Protein AF-A0A524I3H7-F1 (afdb_monomer)

Sequence (122 aa):
TEARRAGLTGSEPFFLVHKEPPAEASPTPYLDLHAGAWETGAIAAFFPDAVDTKMARTLAPTKVTVKEIGEWAKDMKKVTPQGYLGDPAKFDTAKAKKEVEDNCRMMADAIAGILGKGNELK

Foldseek 3Di:
DVCVVVVHPCPDPPDQDDDDDPDDPDPDPFDFDFLAQLVLLQCCQPPVVVDPLVVLLPDAAQPDDPVCVVVCVVPVCVRPVVGGRYNSSNHDNVVSNVVVVVVVVRVVVSVVVVVVVVVVVD

Radius of gyration: 18.19 Å; Cα contacts (8 Å, |Δi|>4): 130; chains: 1; bounding box: 42×31×51 Å

Solvent-accessible surface area (backbone atoms only — not comparable to full-atom values): 7283 Å² total; per-residue (Å²): 106,72,56,51,77,72,71,46,87,68,76,53,97,87,56,85,76,76,84,78,74,84,78,73,79,70,96,54,99,50,51,70,81,36,68,5,21,57,57,44,7,34,43,44,55,78,38,52,91,80,45,66,61,74,62,37,54,70,49,74,61,38,83,68,49,84,87,43,47,71,53,31,76,74,41,44,59,80,71,26,73,87,72,41,37,10,35,32,41,68,39,43,39,71,62,25,41,50,53,52,53,50,50,52,48,54,52,49,52,58,52,47,62,49,58,58,57,60,64,74,76,111

Structure (mmCIF, N/CA/C/O backbone):
data_AF-A0A524I3H7-F1
#
_entry.id   AF-A0A524I3H7-F1
#
loop_
_atom_site.group_PDB
_atom_site.id
_atom_site.type_symbol
_atom_site.label_atom_id
_atom_site.label_alt_id
_atom_site.label_comp_id
_atom_site.label_asym_id
_atom_site.label_entity_id
_atom_site.label_seq_id
_atom_site.pdbx_PDB_ins_code
_atom_site.Cartn_x
_atom_site.Cartn_y
_atom_site.Cartn_z
_atom_site.occupancy
_atom_site.B_iso_or_equiv
_atom_site.auth_seq_id
_atom_site.auth_comp_id
_atom_site.auth_asym_id
_atom_site.auth_atom_id
_atom_site.pdbx_PDB_model_num
ATOM 1 N N . THR A 1 1 ? 13.426 15.755 -11.491 1.00 70.88 1 THR A N 1
ATOM 2 C CA . THR A 1 1 ? 12.788 14.448 -11.244 1.00 70.88 1 THR A CA 1
ATOM 3 C C . THR A 1 1 ? 13.299 13.919 -9.920 1.00 70.88 1 THR A C 1
ATOM 5 O O . THR A 1 1 ? 14.398 14.311 -9.536 1.00 70.88 1 THR A O 1
ATOM 8 N N . GLU A 1 2 ? 12.537 13.072 -9.228 1.00 78.88 2 GLU A N 1
ATOM 9 C CA . GLU A 1 2 ? 12.965 12.452 -7.959 1.00 78.88 2 GLU A CA 1
ATOM 10 C C . GLU A 1 2 ? 14.301 11.708 -8.105 1.00 78.88 2 GLU A C 1
ATOM 12 O O . GLU A 1 2 ? 15.191 11.881 -7.281 1.00 78.88 2 GLU A O 1
ATOM 17 N N . ALA A 1 3 ? 14.523 11.040 -9.243 1.00 83.50 3 ALA A N 1
ATOM 18 C CA . ALA A 1 3 ? 15.812 10.436 -9.585 1.00 83.50 3 ALA A CA 1
ATOM 19 C C . ALA A 1 3 ? 16.996 11.422 -9.456 1.00 83.50 3 ALA A C 1
ATOM 21 O O . ALA A 1 3 ? 17.985 11.113 -8.803 1.00 83.50 3 ALA A O 1
ATOM 22 N N . ARG A 1 4 ? 16.874 12.656 -9.973 1.00 86.38 4 ARG A N 1
ATOM 23 C CA . ARG A 1 4 ? 17.937 13.674 -9.831 1.00 86.38 4 ARG A CA 1
ATOM 24 C C . ARG A 1 4 ? 18.121 14.142 -8.389 1.00 86.38 4 ARG A C 1
ATOM 26 O O . ARG A 1 4 ? 19.239 14.457 -8.005 1.00 86.38 4 ARG A O 1
ATOM 33 N N . ARG A 1 5 ? 17.044 14.205 -7.595 1.00 87.44 5 ARG A N 1
ATOM 34 C CA . ARG A 1 5 ? 17.132 14.534 -6.159 1.00 87.44 5 ARG A CA 1
ATOM 35 C C . ARG A 1 5 ? 17.873 13.444 -5.384 1.00 87.44 5 ARG A C 1
ATOM 37 O O . ARG A 1 5 ? 18.601 13.766 -4.456 1.00 87.44 5 ARG A O 1
ATOM 44 N N . ALA A 1 6 ? 17.743 12.193 -5.819 1.00 86.38 6 ALA A N 1
ATOM 45 C CA . ALA A 1 6 ? 18.500 11.049 -5.320 1.00 86.38 6 ALA A CA 1
ATOM 46 C C . ALA A 1 6 ? 19.928 10.940 -5.904 1.00 86.38 6 ALA A C 1
ATOM 48 O O . ALA A 1 6 ? 20.621 9.965 -5.634 1.00 86.38 6 ALA A O 1
ATOM 49 N N . GLY A 1 7 ? 20.382 11.920 -6.698 1.00 89.81 7 GLY A N 1
ATOM 50 C CA . GLY A 1 7 ? 21.719 11.922 -7.302 1.00 89.81 7 GLY A CA 1
ATOM 51 C C . GLY A 1 7 ? 21.871 11.036 -8.542 1.00 89.81 7 GLY A C 1
ATOM 52 O O . GLY A 1 7 ? 22.993 10.834 -8.995 1.00 89.81 7 GLY A O 1
ATOM 53 N N . LEU A 1 8 ? 20.768 10.534 -9.104 1.00 88.69 8 LEU A N 1
ATOM 54 C CA . LEU A 1 8 ? 20.776 9.667 -10.280 1.00 88.69 8 LEU A CA 1
ATOM 55 C C . LEU A 1 8 ? 20.770 10.482 -11.588 1.00 88.69 8 LEU A C 1
ATOM 57 O O . LEU A 1 8 ? 20.024 11.457 -11.745 1.00 88.69 8 LEU A O 1
ATOM 61 N N . THR A 1 9 ? 21.583 10.049 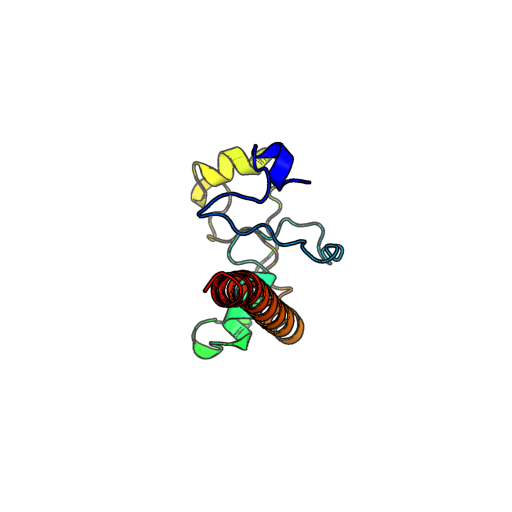-12.547 1.00 85.69 9 THR A N 1
ATOM 62 C CA . THR A 1 9 ? 21.722 10.553 -13.914 1.00 85.69 9 THR A CA 1
ATOM 63 C C . THR A 1 9 ? 20.774 9.866 -14.898 1.00 85.69 9 THR A C 1
ATOM 65 O O . THR A 1 9 ? 20.425 10.472 -15.912 1.00 85.69 9 THR A O 1
ATOM 68 N N . GLY A 1 10 ? 20.327 8.638 -14.607 1.00 82.06 10 GLY A N 1
ATOM 69 C CA . GLY A 1 10 ? 19.536 7.799 -15.515 1.00 82.06 10 GLY A CA 1
ATOM 70 C C . GLY A 1 10 ? 20.372 6.942 -16.471 1.00 82.06 10 GLY A C 1
ATOM 71 O O . GLY A 1 10 ? 19.827 6.373 -17.415 1.00 82.06 10 GLY A O 1
ATOM 72 N N . SER A 1 11 ? 21.683 6.871 -16.248 1.00 81.88 11 SER A N 1
ATOM 73 C CA . SER A 1 11 ? 22.632 6.045 -17.004 1.00 81.88 11 SER A CA 1
ATOM 74 C C . SER A 1 11 ? 23.423 5.102 -16.094 1.00 81.88 11 SER A C 1
ATOM 76 O O . SER A 1 11 ? 24.520 4.668 -16.444 1.00 81.88 11 SER A O 1
ATOM 78 N N . GLU A 1 12 ? 22.919 4.849 -14.890 1.00 84.81 12 GLU A N 1
ATOM 79 C CA . GLU A 1 12 ? 23.539 3.955 -13.927 1.00 84.81 12 GLU A CA 1
ATOM 80 C C . GLU A 1 12 ? 23.537 2.510 -14.439 1.00 84.81 12 GLU A C 1
ATOM 82 O O . GLU A 1 12 ? 22.574 2.075 -15.068 1.00 84.81 12 GLU A O 1
ATOM 87 N N . PRO A 1 13 ? 24.566 1.715 -14.105 1.00 81.50 13 PRO A N 1
ATOM 88 C CA . PRO A 1 13 ? 24.638 0.321 -14.540 1.00 81.50 13 PRO A CA 1
ATOM 89 C C . PRO A 1 13 ? 23.580 -0.585 -13.891 1.00 81.50 13 PRO A C 1
ATOM 91 O O . PRO A 1 13 ? 23.272 -1.641 -14.435 1.00 81.50 13 PRO A O 1
ATOM 94 N N . PHE A 1 14 ? 23.036 -0.196 -12.732 1.00 83.94 14 PHE A N 1
ATOM 95 C CA . PHE A 1 14 ? 22.157 -1.049 -11.918 1.00 83.94 14 PHE A CA 1
ATOM 96 C C . PHE A 1 14 ? 20.801 -0.418 -11.576 1.00 83.94 14 PHE A C 1
ATOM 98 O O . PHE A 1 14 ? 19.963 -1.090 -10.981 1.00 83.94 14 PHE A O 1
ATOM 105 N N . PHE A 1 15 ? 20.565 0.848 -11.938 1.00 85.56 15 PHE A N 1
ATOM 106 C CA . PHE A 1 15 ? 19.294 1.528 -11.680 1.00 85.56 15 PHE A CA 1
ATOM 107 C C . PHE A 1 15 ? 18.583 1.825 -12.990 1.00 85.56 15 PHE A C 1
ATOM 109 O O . PHE A 1 15 ? 19.156 2.425 -13.897 1.00 85.56 15 PHE A O 1
ATOM 116 N N . LEU A 1 16 ? 17.317 1.421 -13.076 1.00 85.56 16 LEU A N 1
ATOM 117 C CA . LEU A 1 16 ? 16.481 1.708 -14.233 1.00 85.56 16 LEU A CA 1
ATOM 118 C C . LEU A 1 16 ? 15.570 2.872 -13.878 1.00 85.56 16 LEU A C 1
ATOM 120 O O . LEU A 1 16 ? 14.745 2.769 -12.972 1.00 85.56 16 LEU A O 1
ATOM 124 N N . VAL A 1 17 ? 15.725 3.989 -14.583 1.00 81.75 17 VAL A N 1
ATOM 125 C CA . VAL A 1 17 ? 14.872 5.160 -14.380 1.00 81.75 17 VAL A CA 1
ATOM 126 C C . VAL A 1 17 ? 13.716 5.092 -15.368 1.00 81.75 17 VAL A C 1
ATOM 128 O O . VAL A 1 17 ? 13.891 5.313 -16.565 1.00 81.75 17 VAL A O 1
ATOM 131 N N . HIS A 1 18 ? 12.522 4.807 -14.855 1.00 79.19 18 HIS A N 1
ATOM 132 C CA . HIS A 1 18 ? 11.277 4.904 -15.608 1.00 79.19 18 HIS A CA 1
ATOM 133 C C . HIS A 1 18 ? 10.521 6.181 -15.226 1.00 79.19 18 HIS A C 1
ATOM 135 O O . HIS A 1 18 ? 10.660 6.703 -14.117 1.00 79.19 18 HIS A O 1
ATOM 141 N N . LYS A 1 19 ? 9.728 6.711 -16.159 1.00 77.12 19 LYS A N 1
ATOM 142 C CA . LYS A 1 19 ? 8.843 7.840 -15.883 1.00 77.12 19 LYS A CA 1
ATOM 143 C C . LYS A 1 19 ? 7.507 7.290 -15.408 1.00 77.12 19 LYS A C 1
ATOM 145 O O . LYS A 1 19 ? 6.755 6.774 -16.225 1.00 77.12 19 LYS A O 1
ATOM 150 N N . GLU A 1 20 ? 7.206 7.449 -14.125 1.00 73.50 20 GLU A N 1
ATOM 151 C CA . GLU A 1 20 ? 5.874 7.117 -13.628 1.00 73.50 20 GLU A CA 1
ATOM 152 C C . GLU A 1 20 ? 4.788 7.924 -14.363 1.00 73.50 20 GLU A C 1
ATOM 154 O O . GLU A 1 20 ? 4.998 9.105 -14.694 1.00 73.50 20 GLU A O 1
ATOM 159 N N . PRO A 1 21 ? 3.621 7.310 -14.623 1.00 71.69 21 PRO A N 1
ATOM 160 C CA . PRO A 1 21 ? 2.441 8.054 -15.022 1.00 71.69 21 PRO A CA 1
ATOM 161 C C . PRO A 1 21 ? 2.060 9.062 -13.922 1.00 71.69 21 PRO A C 1
ATOM 163 O O . PRO A 1 21 ? 2.418 8.880 -12.757 1.00 71.69 21 PRO A O 1
ATOM 166 N N . PRO A 1 22 ? 1.352 10.153 -14.264 1.00 74.12 22 PRO A N 1
ATOM 167 C CA . PRO A 1 22 ? 0.863 11.093 -13.264 1.00 74.12 22 PRO A CA 1
ATOM 168 C C . PRO A 1 22 ? 0.057 10.357 -12.192 1.00 74.12 22 PRO A C 1
ATOM 170 O O . PRO A 1 22 ? -0.868 9.619 -12.527 1.00 74.12 22 PRO A O 1
ATOM 173 N N . ALA A 1 23 ? 0.401 10.571 -10.923 1.00 67.44 23 ALA A N 1
ATOM 174 C CA . ALA A 1 23 ? -0.354 10.000 -9.820 1.00 67.44 23 ALA A CA 1
ATOM 175 C C . ALA A 1 23 ? -1.799 10.513 -9.865 1.00 67.44 23 ALA A C 1
ATOM 177 O O . ALA A 1 23 ? -2.039 11.725 -9.918 1.00 67.44 23 ALA A O 1
ATOM 178 N N . GLU A 1 24 ? -2.763 9.597 -9.830 1.00 70.00 24 GLU A N 1
ATOM 179 C CA . GLU A 1 24 ? -4.140 9.968 -9.532 1.00 70.00 24 GLU A CA 1
ATOM 180 C C . GLU A 1 24 ? -4.218 10.470 -8.088 1.00 70.00 24 GLU A C 1
ATOM 182 O O . GLU A 1 24 ? -3.514 9.983 -7.200 1.00 70.00 24 GLU A O 1
ATOM 187 N N . ALA A 1 25 ? -5.082 11.454 -7.836 1.00 68.12 25 ALA A N 1
ATOM 188 C CA . ALA A 1 25 ? -5.345 11.873 -6.469 1.00 68.12 25 ALA A CA 1
ATOM 189 C C . ALA A 1 25 ? -5.880 10.676 -5.669 1.00 68.12 25 ALA A C 1
ATOM 191 O O . ALA A 1 25 ? -6.808 9.993 -6.113 1.00 68.12 25 ALA A O 1
ATOM 192 N N . SER A 1 26 ? -5.305 10.436 -4.487 1.00 70.06 26 SER A N 1
ATOM 193 C CA . SER A 1 26 ? -5.825 9.415 -3.581 1.00 70.06 26 SER A CA 1
ATOM 194 C C . SER A 1 26 ? -7.299 9.715 -3.280 1.00 70.06 26 SER A C 1
ATOM 196 O O . SER A 1 26 ? -7.627 10.855 -2.935 1.00 70.06 26 SER A O 1
ATOM 198 N N . PRO A 1 27 ? -8.203 8.723 -3.376 1.00 74.25 27 PRO A N 1
ATOM 199 C CA . PRO A 1 27 ? -9.615 8.917 -3.054 1.00 74.25 27 PRO A CA 1
ATOM 200 C C . PRO A 1 27 ? -9.851 9.123 -1.548 1.00 74.25 27 PRO A C 1
ATOM 202 O O . PRO A 1 27 ? -10.974 9.406 -1.134 1.00 74.25 27 PRO A O 1
ATOM 205 N N . THR A 1 28 ? -8.813 8.964 -0.723 1.00 81.50 28 THR A N 1
ATOM 206 C CA . THR A 1 28 ? -8.863 9.084 0.732 1.00 81.50 28 THR A CA 1
ATOM 207 C C . THR A 1 28 ? -7.885 10.152 1.236 1.00 81.50 28 THR A C 1
ATOM 209 O O . THR A 1 28 ? -6.782 10.276 0.700 1.00 81.50 28 THR A O 1
ATOM 212 N N . PRO A 1 29 ? -8.253 10.930 2.276 1.00 88.06 29 PRO A N 1
ATOM 213 C CA . PRO A 1 29 ? -7.342 11.885 2.906 1.00 88.06 29 PRO A CA 1
ATOM 214 C C . PRO A 1 29 ? -6.294 11.212 3.809 1.00 88.06 29 PRO A C 1
ATOM 216 O O . PRO A 1 29 ? -5.423 11.901 4.341 1.00 88.06 29 PRO A O 1
ATOM 219 N N . TYR A 1 30 ? -6.397 9.900 4.038 1.00 93.88 30 TYR A N 1
ATOM 220 C CA . TYR A 1 30 ? -5.480 9.144 4.885 1.00 93.88 30 TYR A CA 1
ATOM 221 C C . TYR A 1 30 ? -4.285 8.636 4.075 1.00 93.88 30 TYR A C 1
ATOM 223 O O . TYR A 1 30 ? -4.419 8.279 2.906 1.00 93.88 30 TYR A O 1
ATOM 231 N N . LEU A 1 31 ? -3.111 8.601 4.709 1.00 94.06 31 LEU A N 1
ATOM 232 C CA . LEU A 1 31 ? -1.932 7.954 4.136 1.00 94.06 31 LEU A CA 1
ATOM 233 C C . LEU A 1 31 ? -2.197 6.457 3.976 1.00 94.06 31 LEU A C 1
ATOM 235 O O . LEU A 1 31 ? -2.722 5.853 4.904 1.00 94.06 31 LEU A O 1
ATOM 239 N N . ASP A 1 32 ? -1.800 5.881 2.844 1.00 94.12 32 ASP A N 1
ATOM 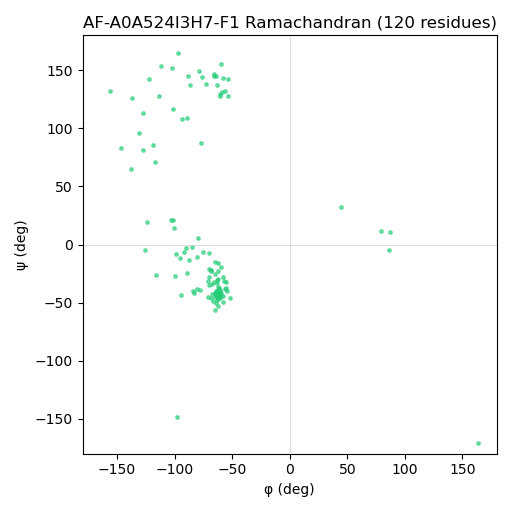240 C CA . ASP A 1 32 ? -1.928 4.454 2.538 1.00 94.12 32 ASP A CA 1
ATOM 241 C C . ASP A 1 32 ? -0.527 3.868 2.315 1.00 94.12 32 ASP A C 1
ATOM 243 O O . ASP A 1 32 ? -0.004 3.9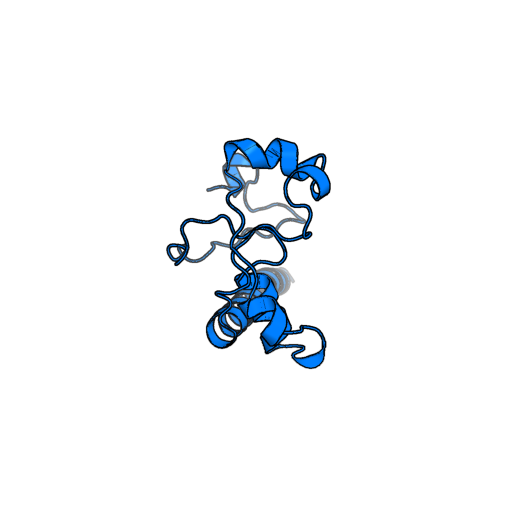04 1.204 1.00 94.12 32 ASP A O 1
ATOM 247 N N . LEU A 1 33 ? 0.137 3.460 3.403 1.00 94.12 33 LEU A N 1
ATOM 248 C CA . LEU A 1 33 ? 1.553 3.051 3.378 1.00 94.12 33 LEU A CA 1
ATOM 249 C C . LEU A 1 33 ? 1.773 1.585 3.741 1.00 94.12 33 LEU A C 1
ATOM 251 O O . LEU A 1 33 ? 2.792 1.027 3.343 1.00 94.12 33 LEU A O 1
ATOM 255 N N . HIS A 1 34 ? 0.881 0.976 4.527 1.00 96.44 34 HIS A N 1
ATOM 256 C CA . HIS A 1 34 ? 1.018 -0.426 4.911 1.00 96.44 34 HIS A CA 1
ATOM 257 C C . HIS A 1 34 ? -0.320 -1.063 5.283 1.00 96.44 34 HIS A C 1
ATOM 259 O O . HIS A 1 34 ? -1.081 -0.513 6.073 1.00 96.44 34 HIS A O 1
ATOM 265 N N . ALA A 1 35 ? -0.597 -2.241 4.741 1.00 96.50 35 ALA A N 1
ATOM 266 C CA . ALA A 1 35 ? -1.817 -3.022 4.878 1.00 96.50 35 ALA A CA 1
ATOM 267 C C . ALA A 1 35 ? -3.104 -2.186 4.738 1.00 96.50 35 ALA A C 1
ATOM 269 O O . ALA A 1 35 ? -4.109 -2.465 5.389 1.00 96.50 35 ALA A O 1
ATOM 270 N N . GLY A 1 36 ? -3.076 -1.131 3.919 1.00 95.81 36 GLY A N 1
ATOM 271 C CA . GLY A 1 36 ? -4.230 -0.272 3.684 1.00 95.81 36 GLY A CA 1
ATOM 272 C C . GLY A 1 36 ? -4.978 -0.630 2.403 1.00 95.81 36 GLY A C 1
ATOM 273 O O . GLY A 1 36 ? -5.081 -1.811 2.061 1.00 95.81 36 GLY A O 1
ATOM 274 N N . ALA A 1 37 ? -5.583 0.351 1.732 1.00 96.12 37 ALA A N 1
ATOM 275 C CA . ALA A 1 37 ? -6.562 0.094 0.672 1.00 96.12 37 ALA A CA 1
ATOM 276 C C . ALA A 1 37 ? -5.924 -0.606 -0.534 1.00 96.12 37 ALA A C 1
ATOM 278 O O . ALA A 1 37 ? -6.490 -1.576 -1.047 1.00 96.12 37 ALA A O 1
ATOM 279 N N . TRP A 1 38 ? -4.746 -0.138 -0.955 1.00 95.56 38 TRP A N 1
ATOM 280 C CA . TRP A 1 38 ? -4.030 -0.694 -2.099 1.00 95.56 38 TRP A CA 1
ATOM 281 C C . TRP A 1 38 ? -3.575 -2.139 -1.859 1.00 95.56 38 TRP A C 1
ATOM 283 O O . TRP A 1 38 ? -3.983 -3.039 -2.594 1.00 95.56 38 TRP A O 1
ATOM 293 N N . GLU A 1 39 ? -2.800 -2.392 -0.794 1.00 97.44 39 GLU A N 1
ATOM 294 C CA . GLU A 1 39 ? -2.271 -3.734 -0.494 1.00 97.44 39 GLU A CA 1
ATOM 295 C C . GLU A 1 39 ? -3.398 -4.735 -0.209 1.00 97.44 39 GLU A C 1
ATOM 297 O O . GLU A 1 39 ? -3.382 -5.849 -0.733 1.00 97.44 39 GLU A O 1
ATOM 302 N N . THR A 1 40 ? -4.430 -4.331 0.544 1.00 98.00 40 THR A N 1
ATOM 303 C CA . THR A 1 40 ? -5.601 -5.188 0.799 1.00 98.00 40 THR A CA 1
ATOM 304 C C . THR A 1 40 ? -6.317 -5.540 -0.505 1.00 98.00 40 THR A C 1
ATOM 306 O O . THR A 1 40 ? -6.683 -6.696 -0.715 1.00 98.00 40 THR A O 1
ATOM 309 N N . GLY A 1 41 ? -6.500 -4.563 -1.401 1.00 97.69 41 GLY A N 1
ATOM 310 C CA . GLY A 1 41 ? -7.138 -4.771 -2.700 1.00 97.69 41 GLY A CA 1
ATOM 311 C C . GLY A 1 41 ? -6.326 -5.689 -3.610 1.00 97.69 41 GLY A C 1
ATOM 312 O O . GLY A 1 41 ? -6.900 -6.574 -4.242 1.00 97.69 41 GLY A O 1
ATOM 313 N N . ALA A 1 42 ? -5.002 -5.521 -3.635 1.00 98.00 42 ALA A N 1
ATOM 314 C CA . ALA A 1 42 ? -4.092 -6.348 -4.418 1.00 98.00 42 ALA A CA 1
ATOM 315 C C . ALA A 1 42 ? -4.106 -7.804 -3.930 1.00 98.00 42 ALA A C 1
ATOM 317 O O . ALA A 1 42 ? -4.340 -8.717 -4.724 1.00 98.00 42 ALA A O 1
ATOM 318 N N . ILE A 1 43 ? -3.947 -8.037 -2.622 1.00 98.31 43 ILE A N 1
ATOM 319 C CA . ILE A 1 43 ? -4.013 -9.393 -2.061 1.00 98.31 43 ILE A CA 1
ATOM 320 C C . ILE A 1 43 ? -5.393 -10.011 -2.301 1.00 98.31 43 ILE A C 1
ATOM 322 O O . ILE A 1 43 ? -5.465 -11.141 -2.769 1.00 98.31 43 ILE A O 1
ATOM 326 N N . ALA A 1 44 ? -6.487 -9.271 -2.099 1.00 98.25 44 ALA A N 1
ATOM 327 C CA . ALA A 1 44 ? -7.835 -9.778 -2.365 1.00 98.25 44 ALA A CA 1
ATOM 328 C C . ALA A 1 44 ? -8.079 -10.124 -3.844 1.00 98.25 44 ALA A C 1
ATOM 330 O O . ALA A 1 44 ? -8.869 -11.019 -4.139 1.00 98.25 44 ALA A O 1
ATOM 331 N N . ALA A 1 45 ? -7.420 -9.432 -4.778 1.00 98.25 45 ALA A N 1
ATOM 332 C CA . ALA A 1 45 ? -7.565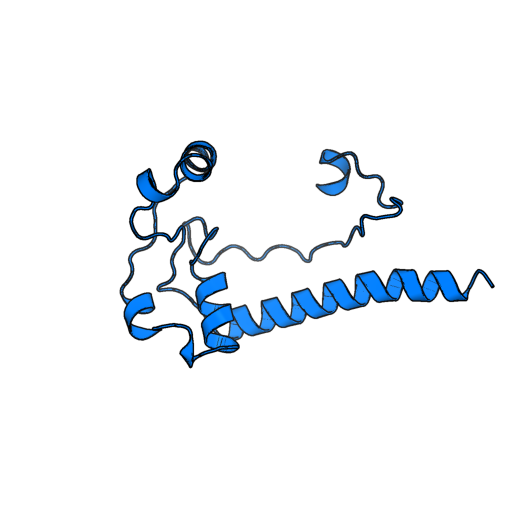 -9.685 -6.207 1.00 98.25 45 ALA A CA 1
ATOM 333 C C . ALA A 1 45 ? -6.789 -10.920 -6.695 1.00 98.25 45 ALA A C 1
ATOM 335 O O . ALA A 1 45 ? -7.293 -11.648 -7.551 1.00 98.25 45 ALA A O 1
ATOM 336 N N . PHE A 1 46 ? -5.573 -11.144 -6.186 1.00 98.25 46 PHE A N 1
ATOM 337 C CA . PHE A 1 46 ? -4.692 -12.228 -6.647 1.00 98.25 46 PHE A CA 1
ATOM 338 C C . PHE A 1 46 ? -4.707 -13.465 -5.739 1.00 98.25 46 PHE A C 1
ATOM 340 O O . PHE A 1 46 ? -4.487 -14.575 -6.215 1.00 98.25 46 PHE A O 1
ATOM 347 N N . PHE A 1 47 ? -4.995 -13.286 -4.450 1.00 97.94 47 PHE A N 1
ATOM 348 C CA . PHE A 1 47 ? -4.984 -14.323 -3.416 1.00 97.94 47 PHE A CA 1
ATOM 349 C C . PHE A 1 47 ? -6.199 -14.161 -2.482 1.00 97.94 47 PHE A C 1
ATOM 351 O O . PHE A 1 47 ? -6.034 -13.869 -1.295 1.00 97.94 47 PHE A O 1
ATOM 358 N N . PRO A 1 48 ? -7.435 -14.334 -2.986 1.00 96.38 48 PRO A N 1
ATOM 359 C CA . PRO A 1 48 ? -8.656 -14.035 -2.231 1.00 96.38 48 PRO A CA 1
ATOM 360 C C . PRO A 1 48 ? -8.778 -14.808 -0.908 1.00 96.38 48 PRO A C 1
ATOM 362 O O . PRO A 1 48 ? -9.362 -14.293 0.040 1.00 96.38 48 PRO A O 1
ATOM 365 N N . ASP A 1 49 ? -8.183 -16.000 -0.818 1.00 96.81 49 ASP A N 1
ATOM 366 C CA . ASP A 1 49 ? -8.206 -16.836 0.390 1.00 96.81 49 ASP A CA 1
ATOM 367 C C . ASP A 1 49 ? -7.175 -16.409 1.453 1.00 96.81 49 ASP A C 1
ATOM 369 O O . ASP A 1 49 ? -7.214 -16.887 2.586 1.00 96.81 49 ASP A O 1
ATOM 373 N N . ALA A 1 50 ? -6.246 -15.510 1.111 1.00 96.38 50 ALA A N 1
ATOM 374 C CA . ALA A 1 50 ? -5.203 -15.019 2.014 1.00 96.3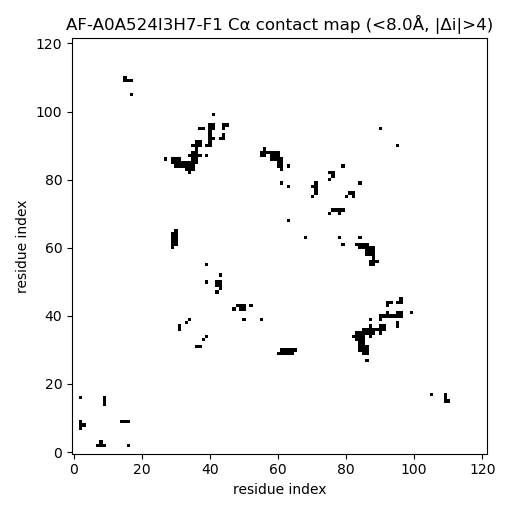8 50 ALA A CA 1
ATOM 375 C C . ALA A 1 50 ? -5.625 -13.769 2.807 1.00 96.38 50 ALA A C 1
ATOM 377 O O . ALA A 1 50 ? -4.856 -13.278 3.634 1.00 96.38 50 ALA A O 1
ATOM 378 N N . VAL A 1 51 ? -6.827 -13.238 2.563 1.00 95.56 51 VAL A N 1
ATOM 379 C CA . VAL A 1 51 ? -7.322 -12.016 3.203 1.00 95.56 51 VAL A CA 1
ATOM 380 C C . VAL A 1 51 ? -8.777 -12.160 3.637 1.00 95.56 51 VAL A C 1
ATOM 382 O O . VAL A 1 51 ? -9.673 -12.446 2.844 1.00 95.56 51 VAL A O 1
ATOM 385 N N . ASP A 1 52 ? -9.043 -11.889 4.914 1.00 97.50 52 ASP A N 1
ATOM 386 C CA . ASP A 1 52 ? -10.413 -11.774 5.411 1.00 97.50 52 ASP A CA 1
ATOM 387 C C . ASP A 1 52 ? -11.000 -10.413 5.008 1.00 97.50 52 ASP A C 1
ATOM 389 O O . ASP A 1 52 ? -10.932 -9.417 5.734 1.00 97.50 52 ASP A O 1
ATOM 393 N N . THR A 1 53 ? -11.584 -10.370 3.812 1.00 97.56 53 THR A N 1
ATOM 394 C CA . THR A 1 53 ? -12.194 -9.152 3.262 1.00 97.56 53 THR A CA 1
ATOM 395 C C . THR A 1 53 ? -13.363 -8.639 4.097 1.00 97.56 53 THR A C 1
ATOM 397 O O . THR A 1 53 ? -13.591 -7.429 4.136 1.00 97.56 53 THR A O 1
ATOM 400 N N . LYS A 1 54 ? -14.099 -9.519 4.788 1.00 98.06 54 LYS A N 1
ATOM 401 C CA . LYS A 1 54 ? -15.211 -9.101 5.649 1.00 98.06 54 LYS A CA 1
ATOM 402 C C . LYS A 1 54 ? -14.679 -8.350 6.859 1.00 98.06 54 LYS A C 1
ATOM 404 O O . LYS A 1 54 ? -15.184 -7.271 7.151 1.00 98.06 54 LYS A O 1
ATOM 409 N N . MET A 1 55 ? -13.638 -8.876 7.504 1.00 97.69 55 MET A N 1
ATOM 410 C CA . MET A 1 55 ? -12.958 -8.192 8.603 1.00 97.69 55 MET A CA 1
ATOM 411 C C . MET A 1 55 ? -12.338 -6.869 8.134 1.00 97.69 55 MET A C 1
ATOM 413 O O . MET A 1 55 ? -12.590 -5.835 8.754 1.00 97.69 55 MET A O 1
ATOM 417 N N . ALA A 1 56 ? -11.638 -6.859 6.993 1.00 97.56 56 ALA A N 1
ATOM 418 C CA . ALA A 1 56 ? -10.997 -5.654 6.460 1.00 97.56 56 ALA A CA 1
ATOM 419 C C . ALA A 1 56 ? -11.988 -4.494 6.251 1.00 97.56 56 ALA A C 1
ATOM 421 O O . ALA A 1 56 ? -11.676 -3.348 6.567 1.00 97.56 56 ALA A O 1
ATOM 422 N N . ARG A 1 57 ? -13.217 -4.785 5.795 1.00 97.88 57 ARG A N 1
ATOM 423 C CA . ARG A 1 57 ? -14.294 -3.787 5.627 1.00 97.88 57 ARG A CA 1
ATOM 424 C C . ARG A 1 57 ? -14.780 -3.150 6.932 1.00 97.88 57 ARG A C 1
ATOM 426 O O . ARG A 1 57 ? -15.466 -2.133 6.869 1.00 97.88 57 ARG A O 1
ATOM 433 N N . THR A 1 58 ? -14.456 -3.722 8.090 1.00 97.94 58 THR A N 1
ATOM 434 C CA . THR A 1 58 ? -14.847 -3.182 9.405 1.00 97.94 58 THR A CA 1
ATOM 435 C C . THR A 1 58 ? -13.780 -2.300 10.051 1.00 97.94 58 THR A C 1
ATOM 437 O O . THR A 1 58 ? -14.068 -1.618 11.035 1.00 97.94 58 THR A O 1
ATOM 440 N N . LEU A 1 59 ? -12.559 -2.292 9.512 1.00 97.56 59 LEU A N 1
ATOM 441 C CA . LEU A 1 59 ? -11.440 -1.545 10.076 1.00 97.56 59 LEU A CA 1
ATOM 442 C C . LEU A 1 59 ? -11.598 -0.038 9.838 1.00 97.56 59 LEU A C 1
ATOM 444 O O . LEU A 1 59 ? -11.976 0.408 8.757 1.00 97.56 59 LEU A O 1
ATOM 448 N N . ALA A 1 60 ? -11.278 0.761 10.853 1.00 97.00 60 ALA A N 1
ATOM 449 C CA . ALA A 1 60 ? -11.262 2.215 10.731 1.00 97.00 60 ALA A CA 1
ATOM 450 C C . ALA A 1 60 ? -9.975 2.689 10.033 1.00 97.00 60 ALA A C 1
ATOM 452 O O . ALA A 1 60 ? -8.927 2.086 10.238 1.00 97.00 60 ALA A O 1
ATOM 453 N N . PRO A 1 61 ? -9.977 3.801 9.290 1.00 97.06 61 PRO A N 1
ATOM 454 C CA . PRO A 1 61 ? -8.739 4.358 8.763 1.00 97.06 61 PRO A CA 1
ATOM 455 C C . PRO A 1 61 ? -7.791 4.819 9.878 1.00 97.06 61 PRO A C 1
ATOM 457 O O . PRO A 1 61 ? -8.2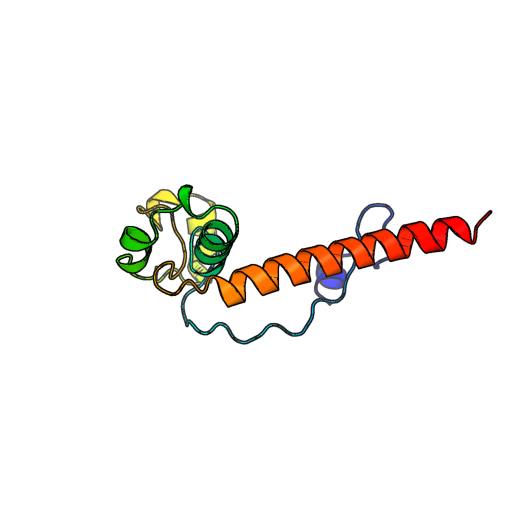25 5.377 10.893 1.00 97.06 61 PRO A O 1
ATOM 460 N N . THR A 1 62 ? -6.483 4.668 9.671 1.00 96.94 62 THR A N 1
ATOM 461 C CA . THR A 1 62 ? -5.490 5.312 10.541 1.00 96.94 62 THR A CA 1
ATOM 462 C C . THR A 1 62 ? -5.374 6.799 10.238 1.00 96.94 62 THR A C 1
ATOM 464 O O . THR A 1 62 ? -5.405 7.208 9.082 1.00 96.94 62 THR A O 1
ATOM 467 N N . LYS A 1 63 ? -5.163 7.617 11.273 1.00 95.81 63 LYS A N 1
ATOM 468 C CA . LYS A 1 63 ? -5.033 9.080 11.150 1.00 95.81 63 LYS A CA 1
ATOM 469 C C . LYS A 1 63 ? -3.584 9.571 11.244 1.00 95.81 63 LYS A C 1
ATOM 471 O O . LYS A 1 63 ? -3.366 10.732 11.574 1.00 95.81 63 LYS A O 1
ATOM 476 N N . VAL A 1 64 ? -2.616 8.688 10.986 1.00 95.94 64 VAL A N 1
ATOM 477 C CA . VAL A 1 64 ? -1.186 9.025 11.004 1.00 95.94 64 VAL A CA 1
ATOM 478 C C . VAL A 1 64 ? -0.915 10.098 9.956 1.00 95.94 64 VAL A C 1
ATOM 480 O O . VAL A 1 64 ? -1.324 9.971 8.801 1.00 95.94 64 VAL A O 1
ATOM 483 N N . THR A 1 65 ? -0.234 11.165 10.358 1.00 94.88 65 THR A N 1
ATOM 484 C CA . THR A 1 65 ? 0.137 12.264 9.466 1.00 94.88 65 THR A CA 1
ATOM 485 C C . THR A 1 65 ? 1.568 12.116 8.956 1.00 94.88 65 THR A C 1
ATOM 487 O O . THR A 1 65 ? 2.389 11.402 9.528 1.00 94.88 65 THR A O 1
ATOM 490 N N . VAL A 1 66 ? 1.919 12.870 7.908 1.00 92.81 66 VAL A N 1
ATOM 491 C CA . VAL A 1 66 ? 3.286 12.890 7.347 1.00 92.81 66 VAL A CA 1
ATOM 492 C C . VAL A 1 66 ? 4.346 13.227 8.406 1.00 92.81 66 VAL A C 1
ATOM 494 O O . VAL A 1 66 ? 5.458 12.709 8.361 1.00 92.81 66 VAL A O 1
ATOM 497 N N . LYS A 1 67 ? 3.994 14.053 9.401 1.00 95.50 67 LYS A N 1
ATOM 498 C CA . LYS A 1 67 ? 4.896 14.441 10.498 1.00 95.50 67 LYS A CA 1
ATOM 499 C C . LYS A 1 67 ? 5.220 13.282 11.444 1.00 95.50 67 LYS A C 1
ATOM 501 O O . LYS A 1 67 ? 6.237 13.326 12.125 1.00 95.50 67 LYS A O 1
ATOM 506 N N . GLU A 1 68 ? 4.369 12.263 11.480 1.00 95.25 68 GLU A N 1
ATOM 507 C CA . GLU A 1 68 ? 4.477 11.112 12.378 1.00 95.25 68 GLU A CA 1
ATOM 508 C C . GLU A 1 68 ? 5.114 9.892 11.699 1.00 95.25 68 GLU A C 1
ATOM 510 O O . GLU A 1 68 ? 5.472 8.942 12.391 1.00 95.25 68 GLU A O 1
ATOM 515 N N . ILE A 1 69 ? 5.336 9.923 10.375 1.00 94.75 69 ILE A N 1
ATOM 516 C CA . ILE A 1 69 ? 5.955 8.814 9.620 1.00 94.75 69 ILE A CA 1
ATOM 517 C C . ILE A 1 69 ? 7.312 8.424 10.217 1.00 94.75 69 ILE A C 1
ATOM 519 O O . ILE A 1 69 ? 7.621 7.241 10.323 1.00 94.75 69 ILE A O 1
ATOM 523 N N . GLY A 1 70 ? 8.113 9.404 10.646 1.00 95.62 70 GLY A N 1
ATOM 524 C CA . GLY A 1 70 ? 9.419 9.137 11.251 1.00 95.62 70 GLY A CA 1
ATOM 525 C C . GLY A 1 70 ? 9.334 8.354 12.564 1.00 95.62 70 GLY A C 1
ATOM 526 O O . GLY A 1 70 ? 10.209 7.540 12.842 1.00 95.62 70 GLY A O 1
ATOM 527 N N . GLU A 1 71 ? 8.284 8.565 13.359 1.00 95.31 71 GLU A N 1
ATOM 528 C CA . GLU A 1 71 ? 8.049 7.803 14.590 1.00 95.31 71 GLU A CA 1
ATOM 529 C C . GLU A 1 71 ? 7.413 6.444 14.292 1.00 95.31 71 GLU A C 1
ATOM 531 O O . GLU A 1 71 ? 7.814 5.443 14.882 1.00 95.31 71 GLU A O 1
ATOM 536 N N . TRP A 1 72 ? 6.497 6.383 13.321 1.00 95.88 72 TRP A N 1
ATOM 537 C CA . TRP A 1 72 ? 5.933 5.123 12.841 1.00 95.88 72 TRP A CA 1
ATOM 538 C C . TRP A 1 72 ? 7.024 4.175 12.329 1.00 95.88 72 TRP A C 1
ATOM 540 O O . TRP A 1 72 ? 7.043 3.011 12.706 1.00 95.88 72 TRP A O 1
ATOM 550 N N . ALA A 1 73 ? 7.992 4.677 11.558 1.00 94.00 73 ALA A N 1
ATOM 551 C CA . ALA A 1 73 ? 9.097 3.873 11.039 1.00 94.00 73 ALA A CA 1
ATOM 552 C C . ALA A 1 73 ? 10.026 3.317 12.137 1.00 94.00 73 ALA A C 1
ATOM 554 O O . ALA A 1 73 ? 10.674 2.294 11.926 1.00 94.00 73 ALA A O 1
ATOM 555 N N . LYS A 1 74 ? 10.102 3.973 13.304 1.00 96.12 74 LYS A N 1
ATOM 556 C CA . LYS A 1 74 ? 10.901 3.504 14.450 1.00 96.12 74 LYS A CA 1
ATOM 557 C C . LYS A 1 74 ? 10.155 2.472 15.289 1.00 96.12 74 LYS A C 1
ATOM 559 O O . LYS A 1 74 ? 10.764 1.511 15.747 1.00 96.12 74 LYS A O 1
ATOM 564 N N . ASP A 1 75 ? 8.862 2.694 15.520 1.00 95.88 75 ASP A N 1
ATOM 565 C CA . ASP A 1 75 ? 8.012 1.826 16.335 1.00 95.88 75 ASP A CA 1
ATOM 566 C C . ASP A 1 75 ? 6.573 1.806 15.793 1.00 95.88 75 ASP A C 1
ATOM 568 O O . ASP A 1 75 ? 5.672 2.516 16.256 1.00 95.88 75 ASP A O 1
ATOM 572 N N . MET A 1 76 ? 6.359 0.952 14.789 1.00 94.38 76 MET A N 1
ATOM 573 C CA . MET A 1 76 ? 5.074 0.821 14.099 1.00 94.38 76 MET A CA 1
ATOM 574 C C . MET A 1 76 ? 3.966 0.366 15.048 1.00 94.38 76 MET A C 1
ATOM 576 O O . MET A 1 76 ? 2.831 0.823 14.943 1.00 94.38 76 MET A O 1
ATOM 580 N N . LYS A 1 77 ? 4.278 -0.509 16.010 1.00 94.12 77 LYS A N 1
ATOM 581 C CA . LYS A 1 77 ? 3.278 -1.066 16.929 1.00 94.12 77 LYS A CA 1
ATOM 582 C C . LYS A 1 77 ? 2.781 -0.021 17.925 1.00 94.12 77 LYS A C 1
ATOM 584 O O . LYS A 1 77 ? 1.619 -0.065 18.321 1.00 94.12 77 LYS A O 1
ATOM 589 N N . LYS A 1 78 ? 3.630 0.932 18.313 1.00 96.12 78 LYS A N 1
ATOM 590 C CA . LYS A 1 78 ? 3.224 2.062 19.154 1.00 96.12 78 LYS A CA 1
ATOM 591 C C . LYS A 1 78 ? 2.273 3.015 18.429 1.00 96.12 78 LYS A C 1
ATOM 593 O O . LYS A 1 78 ? 1.308 3.471 19.036 1.00 96.12 78 LYS A O 1
ATOM 598 N N . VAL A 1 79 ? 2.542 3.329 17.161 1.00 96.69 79 VAL A N 1
ATOM 599 C CA . VAL A 1 79 ? 1.764 4.324 16.395 1.00 96.69 79 VAL A CA 1
ATOM 600 C C . VAL A 1 79 ? 0.506 3.712 15.771 1.00 96.69 79 VAL A C 1
ATOM 602 O O . VAL A 1 79 ? -0.565 4.314 15.799 1.00 96.69 79 VAL A O 1
ATOM 605 N N . THR A 1 80 ? 0.612 2.489 15.257 1.00 96.69 80 THR A N 1
ATOM 606 C CA . THR A 1 80 ? -0.479 1.726 14.643 1.00 96.69 80 THR A CA 1
ATOM 607 C C . THR A 1 80 ? -0.576 0.339 15.290 1.00 96.69 80 THR A C 1
ATOM 609 O O . THR A 1 80 ? -0.082 -0.641 14.729 1.00 96.69 80 THR A O 1
ATOM 612 N N . PRO A 1 81 ? -1.222 0.211 16.467 1.00 96.06 81 PRO A N 1
ATOM 613 C CA . PRO A 1 81 ? -1.249 -1.046 17.227 1.00 96.06 81 PRO A CA 1
ATOM 614 C C . PRO A 1 81 ? -1.917 -2.218 16.508 1.00 96.06 81 PRO A C 1
ATOM 616 O O . PRO A 1 81 ? -1.637 -3.371 16.824 1.00 96.06 81 PRO A O 1
ATOM 619 N N . GLN A 1 82 ? -2.792 -1.924 15.545 1.00 95.25 82 GLN A N 1
ATOM 620 C CA . GLN A 1 82 ? -3.476 -2.923 14.722 1.00 95.25 82 GLN A CA 1
ATOM 621 C C . GLN A 1 82 ? -2.648 -3.376 13.505 1.00 95.25 82 GLN A C 1
ATOM 623 O O . GLN A 1 82 ? -3.089 -4.244 12.764 1.00 95.25 82 GLN A O 1
ATOM 628 N N . GLY A 1 83 ? -1.453 -2.810 13.298 1.00 95.06 83 GLY A N 1
ATOM 629 C CA . GLY A 1 83 ? -0.494 -3.269 12.290 1.00 95.06 83 GLY A CA 1
ATOM 630 C C . GLY A 1 83 ? -0.666 -2.696 10.881 1.00 95.06 83 GLY A C 1
ATOM 631 O O . GLY A 1 83 ? 0.198 -2.941 10.052 1.00 95.06 83 GLY A O 1
ATOM 632 N N . TYR A 1 84 ? -1.709 -1.908 10.609 1.00 96.69 84 TYR A N 1
ATOM 633 C CA . TYR A 1 84 ? -1.903 -1.226 9.323 1.00 96.69 84 TYR A CA 1
ATOM 634 C C . TYR A 1 84 ? -1.756 0.294 9.459 1.00 96.69 84 TYR A C 1
ATOM 636 O O . TYR A 1 84 ? -2.016 0.857 10.521 1.00 96.69 84 TYR A O 1
ATOM 644 N N . LEU A 1 85 ? -1.371 0.953 8.369 1.00 97.00 85 LEU A N 1
ATOM 645 C CA . LEU A 1 85 ? -1.341 2.398 8.156 1.00 97.00 85 LEU A CA 1
ATOM 646 C C . LEU A 1 85 ? -2.027 2.682 6.812 1.00 97.00 85 LEU A C 1
ATOM 648 O O . LEU A 1 85 ? -1.4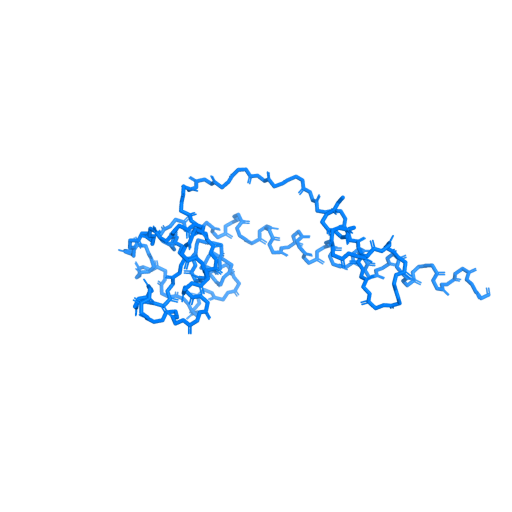17 2.565 5.747 1.00 97.00 85 LEU A O 1
ATOM 652 N N . GLY A 1 86 ? -3.314 3.016 6.880 1.00 96.06 86 GLY A N 1
ATOM 653 C CA . GLY A 1 86 ? -4.187 3.128 5.716 1.00 96.06 86 GLY A CA 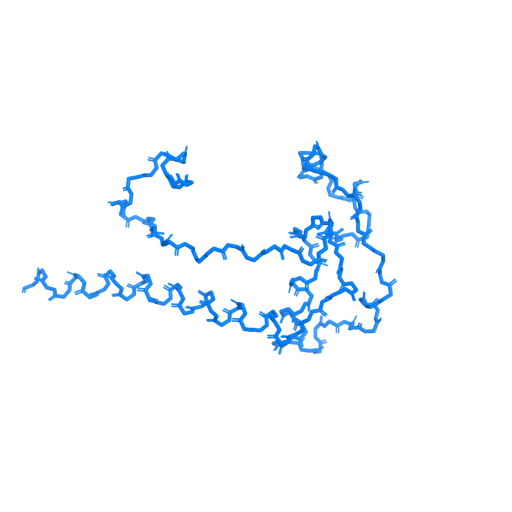1
ATOM 654 C C . GLY A 1 86 ? -5.669 3.120 6.051 1.00 96.06 86 GLY A C 1
ATOM 655 O O . GLY A 1 86 ? -6.063 3.170 7.219 1.00 96.06 86 GLY A O 1
ATOM 656 N N . ASP A 1 87 ? -6.481 3.028 4.998 1.00 96.88 87 ASP A N 1
ATOM 657 C CA . ASP A 1 87 ? -7.926 2.785 5.050 1.00 96.88 87 ASP A CA 1
ATOM 658 C C . ASP A 1 87 ? -8.262 1.448 4.362 1.00 96.88 87 ASP A C 1
ATOM 660 O O . ASP A 1 87 ? -8.813 1.433 3.256 1.00 96.88 87 ASP A O 1
ATOM 664 N N . PRO A 1 88 ? -7.904 0.299 4.971 1.00 96.62 88 PRO A N 1
ATOM 665 C CA . PRO A 1 88 ? -8.132 -1.006 4.356 1.00 96.62 88 PRO A CA 1
ATOM 666 C C . PRO A 1 88 ? -9.605 -1.229 4.016 1.00 96.62 88 PRO A C 1
ATOM 668 O O . PRO A 1 88 ? -9.904 -1.831 2.992 1.00 96.62 88 PRO A O 1
ATOM 671 N N . ALA A 1 89 ? -10.549 -0.667 4.777 1.00 97.19 89 ALA A N 1
ATOM 672 C CA . ALA A 1 89 ? -11.975 -0.814 4.505 1.00 97.19 89 ALA A CA 1
ATOM 673 C C . ALA A 1 89 ? -12.422 -0.228 3.158 1.00 97.19 89 ALA A C 1
ATOM 675 O O . ALA A 1 89 ? -13.504 -0.580 2.678 1.00 97.19 89 ALA A O 1
ATOM 676 N N . LYS A 1 90 ? -11.610 0.614 2.510 1.00 96.50 90 LYS A N 1
ATOM 677 C CA . LYS A 1 90 ? -11.881 1.201 1.189 1.00 96.50 90 LYS A CA 1
ATOM 678 C C . LYS A 1 90 ? -11.155 0.521 0.027 1.00 96.50 90 LYS A C 1
ATOM 680 O O . LYS A 1 90 ? -11.178 1.063 -1.072 1.00 96.50 90 LYS A O 1
ATOM 685 N N . PHE A 1 91 ? -10.592 -0.676 0.220 1.00 96.38 91 PHE A N 1
ATOM 686 C CA . PHE A 1 91 ? -9.956 -1.426 -0.870 1.00 96.38 91 PHE A CA 1
ATOM 687 C C . PHE A 1 91 ? -10.876 -1.616 -2.092 1.00 96.38 91 PHE A C 1
ATOM 689 O O . PHE A 1 91 ? -12.071 -1.890 -1.942 1.00 96.38 91 PHE A O 1
ATOM 696 N N . ASP A 1 92 ? -10.312 -1.547 -3.295 1.00 96.06 92 ASP A N 1
ATOM 697 C CA . ASP A 1 92 ? -10.982 -1.847 -4.564 1.00 96.06 92 ASP A CA 1
ATOM 698 C C . ASP A 1 92 ? -10.130 -2.869 -5.324 1.00 96.06 92 ASP A C 1
ATOM 700 O O . ASP A 1 92 ? -9.000 -2.583 -5.717 1.00 96.06 92 ASP A O 1
ATOM 704 N N . THR A 1 93 ? -10.655 -4.083 -5.495 1.00 97.25 93 THR A N 1
ATOM 705 C CA . THR A 1 93 ? -9.914 -5.188 -6.116 1.00 97.25 93 THR A CA 1
ATOM 706 C C . THR A 1 93 ? -9.686 -4.977 -7.603 1.00 97.25 93 THR A C 1
ATOM 708 O O . THR A 1 93 ? -8.638 -5.365 -8.109 1.00 97.25 93 THR A O 1
ATOM 711 N N . ALA A 1 94 ? -10.633 -4.363 -8.316 1.00 96.69 94 ALA A N 1
ATOM 712 C CA . ALA A 1 94 ? -10.504 -4.130 -9.748 1.00 96.69 94 ALA A CA 1
ATOM 713 C C . ALA A 1 94 ? -9.453 -3.050 -10.017 1.00 96.69 94 ALA A C 1
ATOM 715 O O . ALA A 1 94 ? -8.577 -3.244 -10.864 1.00 96.69 94 ALA A O 1
ATOM 716 N N . LYS A 1 95 ? -9.499 -1.953 -9.248 1.00 94.62 95 LYS A N 1
ATOM 717 C CA . LYS A 1 95 ? -8.494 -0.888 -9.325 1.00 94.62 95 LYS A CA 1
ATOM 718 C C . LYS A 1 95 ? -7.103 -1.410 -8.955 1.00 94.62 95 LYS A C 1
ATOM 720 O O . LYS A 1 95 ? -6.189 -1.289 -9.766 1.00 94.62 95 LYS A O 1
ATOM 725 N N . ALA A 1 96 ? -6.960 -2.061 -7.799 1.00 95.00 96 ALA A N 1
ATOM 726 C CA . ALA A 1 96 ? -5.666 -2.568 -7.339 1.00 95.00 96 ALA A CA 1
ATOM 727 C C . ALA A 1 96 ? -5.078 -3.619 -8.294 1.00 95.00 96 ALA A C 1
ATOM 729 O O . ALA A 1 96 ? -3.884 -3.593 -8.586 1.00 95.00 96 ALA A O 1
ATOM 730 N N . LYS A 1 97 ? -5.911 -4.515 -8.846 1.00 97.06 97 LYS A N 1
ATOM 731 C CA . LYS A 1 97 ? -5.472 -5.480 -9.864 1.00 97.06 97 LYS A CA 1
ATOM 732 C C . LYS A 1 97 ? -4.889 -4.781 -11.086 1.00 97.06 97 LYS A C 1
ATOM 734 O O . LYS A 1 97 ? -3.796 -5.134 -11.520 1.00 97.06 97 LYS A O 1
ATOM 739 N N . LYS A 1 98 ? -5.608 -3.789 -11.619 1.00 95.12 98 LYS A N 1
ATOM 740 C CA . LYS A 1 98 ? -5.155 -3.025 -12.781 1.00 95.12 98 LYS A CA 1
ATOM 741 C C . LYS A 1 98 ? -3.823 -2.328 -12.494 1.00 95.12 98 LYS A C 1
ATOM 743 O O . LYS A 1 98 ? -2.921 -2.394 -13.317 1.00 95.12 98 LYS A O 1
ATOM 748 N N . GLU A 1 99 ? -3.682 -1.703 -11.328 1.00 92.44 99 GLU A N 1
ATOM 749 C CA . GLU A 1 99 ? -2.446 -1.017 -10.936 1.00 92.44 99 GLU A CA 1
ATOM 750 C C . GLU A 1 99 ? -1.260 -1.984 -10.802 1.00 92.44 99 GLU A C 1
ATOM 752 O O . GLU A 1 99 ? -0.163 -1.668 -11.255 1.00 92.44 99 GLU A O 1
ATOM 757 N N . VAL A 1 100 ? -1.464 -3.185 -10.246 1.00 95.19 100 VAL A N 1
ATOM 758 C CA . VAL A 1 100 ? -0.424 -4.230 -10.218 1.00 95.19 100 VAL A CA 1
ATOM 759 C C . VAL A 1 100 ? -0.032 -4.652 -11.637 1.00 95.19 100 VAL A C 1
ATOM 761 O O . VAL A 1 100 ? 1.156 -4.727 -11.944 1.00 95.19 100 VAL A O 1
ATOM 764 N N . GLU A 1 101 ? -1.002 -4.891 -12.520 1.00 95.69 101 GLU A N 1
ATOM 765 C CA . GLU A 1 101 ? -0.742 -5.267 -13.916 1.00 95.69 101 GLU A CA 1
ATOM 766 C C . GLU A 1 101 ? -0.011 -4.158 -14.693 1.00 95.69 101 GLU A C 1
ATOM 768 O O . GLU A 1 101 ? 0.931 -4.445 -15.440 1.00 95.69 101 GLU A O 1
ATOM 773 N N . ASP A 1 102 ? -0.399 -2.896 -14.495 1.00 92.31 102 ASP A N 1
ATOM 774 C CA . ASP A 1 102 ? 0.270 -1.730 -15.076 1.00 92.31 102 ASP A CA 1
ATOM 775 C C . ASP A 1 102 ? 1.714 -1.617 -14.559 1.00 92.31 102 ASP A C 1
ATOM 777 O O . ASP A 1 102 ? 2.640 -1.441 -15.352 1.00 92.31 102 ASP A O 1
ATOM 781 N N . ASN A 1 103 ? 1.932 -1.798 -13.252 1.00 90.31 103 ASN A N 1
ATOM 782 C CA . ASN A 1 103 ? 3.262 -1.811 -12.640 1.00 90.31 103 ASN A CA 1
ATOM 783 C C . ASN A 1 103 ? 4.146 -2.925 -13.216 1.00 90.31 103 ASN A C 1
ATOM 785 O O . ASN A 1 103 ? 5.288 -2.668 -13.601 1.00 90.31 103 ASN A O 1
ATOM 789 N N . CYS A 1 104 ? 3.623 -4.147 -13.343 1.00 93.56 104 CYS A N 1
ATOM 790 C CA . CYS A 1 104 ? 4.344 -5.253 -13.972 1.00 93.56 104 CYS A CA 1
ATOM 791 C C . CYS A 1 104 ? 4.706 -4.947 -15.431 1.00 93.56 104 CYS A C 1
ATOM 793 O O . CYS A 1 104 ? 5.825 -5.239 -15.856 1.00 93.56 104 CYS A O 1
ATOM 795 N N . ARG A 1 105 ? 3.794 -4.329 -16.192 1.00 91.75 105 ARG A N 1
ATOM 796 C CA . ARG A 1 105 ? 4.056 -3.909 -17.574 1.00 91.75 105 ARG A CA 1
ATOM 797 C C . ARG A 1 105 ? 5.163 -2.860 -17.642 1.00 91.75 105 ARG A C 1
ATOM 799 O O . ARG A 1 105 ? 6.096 -3.037 -18.414 1.00 91.75 105 ARG A O 1
ATOM 806 N N . MET A 1 106 ? 5.110 -1.827 -16.800 1.00 88.38 106 MET A N 1
ATOM 807 C CA . MET A 1 106 ? 6.145 -0.786 -16.750 1.00 88.38 106 MET A CA 1
ATOM 808 C C . MET A 1 106 ? 7.526 -1.362 -16.418 1.00 88.38 106 MET A C 1
ATOM 810 O O . MET A 1 106 ? 8.519 -0.990 -17.044 1.00 88.38 106 MET A O 1
ATOM 814 N N . MET A 1 107 ? 7.600 -2.302 -15.469 1.00 89.44 107 MET A N 1
ATOM 815 C CA . MET A 1 107 ? 8.849 -3.000 -15.149 1.00 89.44 107 MET A CA 1
ATOM 816 C C . MET A 1 107 ? 9.349 -3.835 -16.333 1.00 89.44 107 MET A C 1
ATOM 818 O O . MET A 1 107 ? 10.533 -3.776 -16.664 1.00 89.44 107 MET A O 1
ATOM 822 N N . ALA A 1 108 ? 8.461 -4.582 -16.994 1.00 90.56 108 ALA A N 1
ATOM 823 C CA . ALA A 1 108 ? 8.811 -5.381 -18.164 1.00 90.56 108 ALA A CA 1
ATOM 824 C C . ALA A 1 108 ? 9.334 -4.508 -19.317 1.00 90.56 108 ALA A C 1
ATOM 826 O O . ALA A 1 108 ? 10.373 -4.827 -19.894 1.00 90.56 108 ALA A O 1
ATOM 827 N N . ASP A 1 109 ? 8.680 -3.378 -19.596 1.00 87.00 109 ASP A N 1
ATOM 828 C CA . ASP A 1 109 ? 9.099 -2.421 -20.625 1.00 87.00 109 ASP A CA 1
ATOM 829 C C . ASP A 1 109 ? 10.460 -1.792 -20.290 1.00 87.00 109 ASP A C 1
ATOM 831 O O . ASP A 1 109 ? 11.323 -1.667 -21.163 1.00 87.00 109 ASP A O 1
ATOM 835 N N . ALA A 1 110 ? 10.696 -1.441 -19.019 1.00 85.62 110 ALA A N 1
ATOM 836 C CA . ALA A 1 110 ? 11.982 -0.915 -18.565 1.00 85.62 110 ALA A CA 1
ATOM 837 C C . ALA A 1 110 ? 13.122 -1.933 -18.753 1.00 85.62 110 ALA A C 1
ATOM 839 O O . ALA A 1 110 ? 14.197 -1.570 -19.231 1.00 85.62 110 ALA A O 1
ATOM 840 N N . ILE A 1 111 ? 12.881 -3.210 -18.434 1.00 86.88 111 ILE A N 1
ATOM 841 C CA . ILE A 1 111 ? 13.848 -4.299 -18.639 1.00 86.88 111 ILE A CA 1
ATOM 842 C C . ILE A 1 111 ? 14.088 -4.531 -20.138 1.00 86.88 111 ILE A C 1
ATOM 844 O O . ILE A 1 111 ? 15.237 -4.571 -20.590 1.00 86.88 111 ILE A O 1
ATOM 848 N N . ALA A 1 112 ? 13.019 -4.643 -20.930 1.00 86.00 112 ALA A N 1
ATOM 849 C CA . ALA A 1 112 ? 13.097 -4.874 -22.371 1.00 86.00 112 ALA A CA 1
ATOM 850 C C . ALA A 1 112 ? 13.844 -3.745 -23.094 1.00 86.00 112 ALA A C 1
ATOM 852 O O . ALA A 1 112 ? 14.665 -4.013 -23.972 1.00 86.00 112 ALA A O 1
ATOM 853 N N . GLY A 1 113 ? 13.637 -2.491 -22.679 1.00 81.88 113 GLY A N 1
ATOM 854 C CA . GLY A 1 113 ? 14.330 -1.323 -23.223 1.00 81.88 113 GLY A CA 1
ATOM 855 C C . GLY A 1 113 ? 15.856 -1.359 -23.065 1.00 81.88 113 GLY A C 1
ATOM 856 O O . GLY A 1 113 ? 16.560 -0.661 -23.796 1.00 81.88 113 GLY A O 1
ATOM 857 N N . ILE A 1 114 ? 16.384 -2.175 -22.152 1.00 77.69 114 ILE A N 1
ATOM 858 C CA . ILE A 1 114 ? 17.830 -2.359 -21.949 1.00 77.69 114 ILE A CA 1
ATOM 859 C C . ILE A 1 114 ? 18.333 -3.559 -22.734 1.00 77.69 114 ILE A C 1
ATOM 861 O O . ILE A 1 114 ? 19.358 -3.462 -23.407 1.00 77.69 114 ILE A O 1
ATOM 865 N N . LEU A 1 115 ? 17.590 -4.668 -22.703 1.00 75.62 115 LEU A N 1
ATOM 866 C CA . LEU A 1 115 ? 17.930 -5.863 -23.475 1.00 75.62 115 LEU A CA 1
ATOM 867 C C . LEU A 1 115 ? 17.929 -5.582 -24.987 1.00 75.62 115 LEU A C 1
ATOM 869 O O . LEU A 1 115 ? 18.815 -6.058 -25.692 1.00 75.62 115 LEU A O 1
ATOM 873 N N . GLY A 1 116 ? 17.000 -4.752 -25.477 1.00 63.91 116 GLY A N 1
ATOM 874 C CA . GLY A 1 116 ? 16.960 -4.311 -26.875 1.00 63.91 116 GLY A CA 1
ATOM 875 C C . GLY A 1 116 ? 18.189 -3.494 -27.292 1.00 63.91 116 GLY A C 1
ATOM 876 O O . GLY A 1 116 ? 18.748 -3.737 -28.356 1.00 63.91 116 GLY A O 1
ATOM 877 N N . LYS A 1 117 ? 18.686 -2.603 -26.422 1.00 56.75 117 LYS A N 1
ATOM 878 C CA . LYS A 1 117 ? 19.917 -1.823 -26.665 1.00 56.75 117 LYS A CA 1
ATOM 879 C C . LYS A 1 117 ? 21.186 -2.681 -26.625 1.00 56.75 117 LYS A C 1
ATOM 881 O O . LYS A 1 117 ? 22.164 -2.360 -27.291 1.00 56.75 117 LYS A O 1
ATOM 886 N N . GLY A 1 118 ? 21.176 -3.782 -25.872 1.00 49.12 118 GLY A N 1
ATOM 887 C CA . GLY A 1 118 ? 22.277 -4.749 -25.837 1.00 49.12 118 GLY A CA 1
ATOM 888 C C . GLY A 1 118 ? 22.431 -5.578 -27.120 1.00 49.12 118 GLY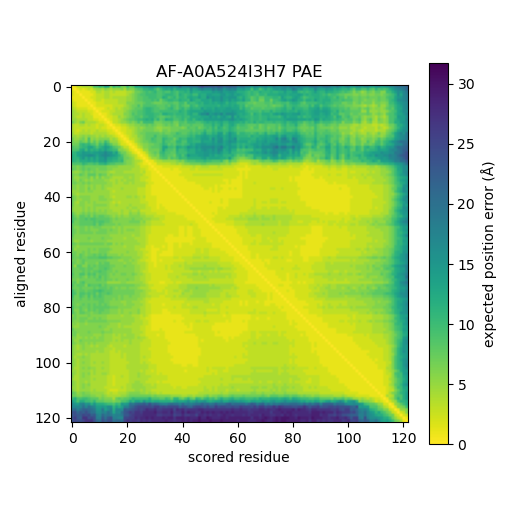 A C 1
ATOM 889 O O . GLY A 1 118 ? 23.520 -6.087 -27.377 1.00 49.12 118 GLY A O 1
ATOM 890 N N . ASN A 1 119 ? 21.378 -5.691 -27.938 1.00 42.16 119 ASN A N 1
ATOM 891 C CA . ASN A 1 119 ? 21.407 -6.418 -29.213 1.00 42.16 119 ASN A CA 1
ATOM 892 C C . ASN A 1 119 ? 21.867 -5.570 -30.412 1.00 42.16 119 ASN A C 1
ATOM 894 O O . ASN A 1 119 ? 22.185 -6.143 -31.447 1.00 42.16 119 ASN A O 1
ATOM 898 N N . GLU A 1 120 ? 21.931 -4.241 -30.284 1.00 44.53 120 GLU A N 1
ATOM 899 C CA . GLU A 1 120 ? 22.448 -3.332 -31.327 1.00 44.53 120 GLU A CA 1
ATOM 900 C C . GLU A 1 120 ? 23.955 -3.038 -31.178 1.00 44.53 120 GLU A C 1
ATOM 902 O O . GLU A 1 120 ? 24.554 -2.400 -32.038 1.00 44.53 120 GLU A O 1
ATOM 907 N N . LEU A 1 121 ? 24.583 -3.512 -30.094 1.00 41.91 121 LEU A N 1
ATOM 908 C CA . LEU A 1 121 ? 26.019 -3.364 -29.810 1.00 41.91 121 LEU A CA 1
ATOM 909 C C . LEU A 1 121 ? 26.832 -4.638 -30.116 1.00 41.91 121 LEU A C 1
ATOM 911 O O . LEU A 1 121 ? 27.927 -4.812 -29.576 1.00 41.91 121 LEU A O 1
ATOM 915 N N . LYS A 1 122 ? 26.307 -5.532 -30.961 1.00 38.59 122 LYS A N 1
ATOM 916 C CA . LYS A 1 122 ? 27.033 -6.696 -31.488 1.00 38.59 122 LYS A CA 1
ATOM 917 C C . LYS A 1 122 ? 27.279 -6.568 -32.981 1.00 38.59 122 LYS A C 1
ATOM 919 O O . LYS A 1 122 ? 26.322 -6.208 -33.695 1.00 38.59 122 LYS A O 1
#

Nearest PDB structures (foldseek):
  1uk5-assembly1_A  TM=2.138E-01  e=5.716E+00  Mus musculus

Mean predicted aligned error: 6.2 Å

pLDDT: mean 88.53, std 12.84, range [38.59, 98.31]

Secondary structure (DSSP, 8-state):
-HHHHTT--S--SS-----PPPPPPPSSSS---BSSHHHHHHHHHH-GGGS-HHHHTTPPPP---GGGHHHHHH-HHHH-TTS-BS-GGG--HHHHHHHHHHHHHHHHHHHHHHHHHHTS--